Protein AF-V4JQ59-F1 (afdb_monomer_lite)

Foldseek 3Di:
DCPPPVDDPVVVVVVLVVCVVVVQWPFDPPDPPPTDIHRVVVVVVVCVVVPPDDD

Sequence (55 aa):
MADGLNTSFPTASGALEKLAELGIVRETTGKQRGRIYAYSDYLALLDRGTEPLPA

pLDDT: mean 85.03, std 9.6, range [51.34, 94.88]

Radius of gyration: 14.38 Å; chains: 1; bounding box: 32×29×36 Å

Structure (mmCIF, N/CA/C/O backbone):
data_AF-V4JQ59-F1
#
_entry.id   AF-V4JQ59-F1
#
loop_
_atom_site.group_PDB
_atom_site.id
_atom_site.type_symbol
_atom_site.label_atom_id
_atom_site.label_alt_id
_atom_site.label_comp_id
_atom_site.label_asym_id
_atom_site.label_entity_id
_atom_site.label_seq_id
_atom_site.pdbx_PDB_ins_code
_atom_site.Cartn_x
_atom_site.Cartn_y
_atom_site.Cartn_z
_atom_site.occupancy
_atom_site.B_iso_or_equiv
_atom_site.auth_seq_id
_atom_site.auth_comp_id
_atom_site.auth_asym_id
_atom_site.auth_atom_id
_atom_site.pdbx_PDB_model_num
ATOM 1 N N . MET A 1 1 ? 14.577 -3.141 0.155 1.00 51.34 1 MET A N 1
ATOM 2 C CA . MET A 1 1 ? 13.710 -4.094 -0.564 1.00 51.34 1 MET A CA 1
ATOM 3 C C . MET A 1 1 ? 13.349 -3.515 -1.926 1.00 51.34 1 MET A C 1
ATOM 5 O O . MET A 1 1 ? 12.297 -2.910 -2.081 1.00 51.34 1 MET A O 1
ATOM 9 N N . ALA A 1 2 ? 14.270 -3.660 -2.880 1.00 56.34 2 ALA A N 1
ATOM 10 C CA . ALA A 1 2 ? 14.065 -3.459 -4.321 1.00 56.34 2 ALA A CA 1
ATOM 11 C C . ALA A 1 2 ? 14.750 -4.595 -5.117 1.00 56.34 2 ALA A C 1
ATOM 13 O O . ALA A 1 2 ? 15.008 -4.472 -6.305 1.00 56.34 2 ALA A O 1
ATOM 14 N N . ASP A 1 3 ? 15.070 -5.701 -4.440 1.00 60.31 3 ASP A N 1
ATOM 15 C CA . ASP A 1 3 ? 15.973 -6.735 -4.954 1.00 60.31 3 ASP A CA 1
ATOM 16 C C . ASP A 1 3 ? 15.230 -7.865 -5.690 1.00 60.31 3 ASP A C 1
ATOM 18 O O . ASP A 1 3 ? 15.844 -8.637 -6.414 1.00 60.31 3 ASP A O 1
ATOM 22 N N . GLY A 1 4 ? 13.901 -7.964 -5.530 1.00 67.31 4 GLY A N 1
ATOM 23 C CA . GLY A 1 4 ? 13.077 -9.025 -6.137 1.00 67.31 4 GLY A CA 1
ATOM 24 C C . GLY A 1 4 ? 12.421 -8.658 -7.473 1.00 67.31 4 GLY A C 1
ATOM 25 O O . GLY A 1 4 ? 11.955 -9.530 -8.198 1.00 67.31 4 GLY A O 1
ATOM 26 N N . LEU A 1 5 ? 12.381 -7.371 -7.811 1.00 67.25 5 LEU A N 1
ATOM 27 C CA . LEU A 1 5 ? 11.828 -6.840 -9.053 1.00 67.25 5 LEU A CA 1
ATOM 28 C C . LEU A 1 5 ? 12.877 -5.860 -9.555 1.00 67.25 5 LEU A C 1
ATOM 30 O O . LEU A 1 5 ? 13.087 -4.859 -8.883 1.00 67.25 5 LEU A O 1
ATOM 34 N N . ASN A 1 6 ? 13.561 -6.162 -10.661 1.00 83.38 6 ASN A N 1
ATOM 35 C CA . ASN A 1 6 ? 14.659 -5.369 -11.232 1.00 83.38 6 ASN A CA 1
ATOM 36 C C . ASN A 1 6 ? 14.217 -3.923 -11.569 1.00 83.38 6 ASN A C 1
ATOM 38 O O . ASN A 1 6 ? 13.935 -3.585 -12.717 1.00 83.38 6 ASN A O 1
ATOM 42 N N . THR A 1 7 ? 14.061 -3.085 -10.547 1.00 85.31 7 THR A N 1
ATOM 43 C CA . THR A 1 7 ? 13.378 -1.793 -10.581 1.00 85.31 7 THR A CA 1
ATOM 44 C C . THR A 1 7 ? 13.977 -0.872 -9.526 1.00 85.31 7 THR A C 1
ATOM 46 O O . THR A 1 7 ? 14.490 -1.307 -8.497 1.00 85.31 7 THR A O 1
ATOM 49 N N . SER A 1 8 ? 13.915 0.434 -9.780 1.00 88.81 8 SER A N 1
ATOM 50 C CA . SER A 1 8 ? 14.462 1.429 -8.862 1.00 88.81 8 SER A CA 1
ATOM 51 C C . SER A 1 8 ? 13.502 1.738 -7.706 1.00 88.81 8 SER A C 1
ATOM 53 O O . SER A 1 8 ? 12.279 1.680 -7.854 1.00 88.81 8 SER A O 1
ATOM 55 N N . PHE A 1 9 ? 14.050 2.149 -6.561 1.00 86.38 9 PHE A N 1
ATOM 56 C CA . PHE A 1 9 ? 13.262 2.612 -5.416 1.00 86.38 9 PHE A CA 1
ATOM 57 C C . PHE A 1 9 ? 12.224 3.706 -5.758 1.00 86.38 9 PHE A C 1
ATOM 59 O O . PHE A 1 9 ? 11.072 3.553 -5.343 1.00 86.38 9 PHE A O 1
ATOM 66 N N . PRO A 1 10 ? 12.551 4.787 -6.505 1.00 89.56 10 PRO A N 1
ATOM 67 C CA . PRO A 1 10 ? 11.552 5.798 -6.855 1.00 89.56 10 PRO A CA 1
ATOM 68 C C . PRO A 1 10 ? 10.464 5.258 -7.793 1.00 89.56 10 PRO A C 1
ATOM 70 O O . PRO A 1 10 ? 9.303 5.626 -7.636 1.00 89.56 10 PRO A O 1
ATOM 73 N N . THR A 1 11 ? 10.797 4.340 -8.708 1.00 91.31 11 THR A N 1
ATOM 74 C CA . THR A 1 11 ? 9.798 3.677 -9.563 1.00 91.31 11 THR A CA 1
ATOM 75 C C . THR A 1 11 ? 8.829 2.836 -8.732 1.00 91.31 11 THR A C 1
ATOM 77 O O . THR A 1 11 ? 7.616 2.990 -8.866 1.00 91.31 11 THR A O 1
ATOM 80 N N . ALA A 1 12 ? 9.349 1.987 -7.840 1.00 90.56 12 ALA A N 1
ATOM 81 C CA . ALA A 1 12 ? 8.527 1.160 -6.958 1.00 90.56 12 ALA A CA 1
ATOM 82 C C . ALA A 1 12 ? 7.656 2.011 -6.022 1.00 90.56 12 ALA A C 1
ATOM 84 O O . ALA A 1 12 ? 6.477 1.721 -5.838 1.00 90.56 12 ALA A O 1
ATOM 85 N N . SER A 1 13 ? 8.216 3.092 -5.472 1.00 89.94 13 SER A N 1
ATOM 86 C CA . SER A 1 13 ? 7.489 3.991 -4.570 1.00 89.94 13 SER A CA 1
ATOM 87 C C . SER A 1 13 ? 6.326 4.684 -5.278 1.00 89.94 13 SER A C 1
ATOM 89 O O . SER A 1 13 ? 5.211 4.648 -4.769 1.00 89.94 13 SER A O 1
ATOM 91 N N . GLY A 1 14 ? 6.549 5.240 -6.475 1.00 92.56 14 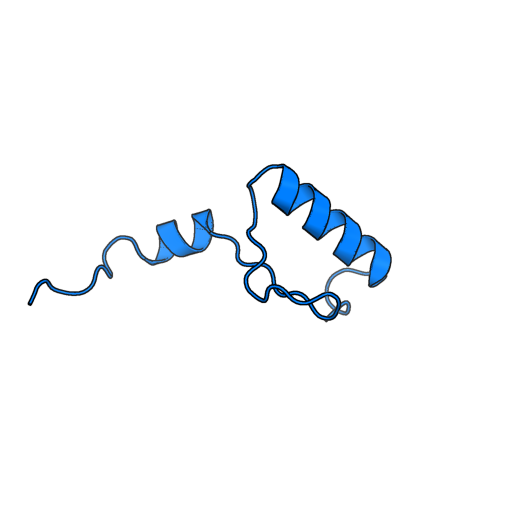GLY A N 1
ATOM 92 C CA . GLY A 1 14 ? 5.477 5.877 -7.246 1.00 92.56 14 GLY A CA 1
ATOM 93 C C . GLY A 1 14 ? 4.407 4.886 -7.719 1.00 92.56 14 GLY A C 1
ATOM 94 O O . GLY A 1 14 ? 3.233 5.236 -7.809 1.00 92.56 14 GLY A O 1
ATOM 95 N N . ALA A 1 15 ? 4.779 3.632 -7.992 1.00 92.75 15 ALA A N 1
ATOM 96 C CA . ALA A 1 15 ? 3.806 2.582 -8.284 1.00 92.75 15 ALA A CA 1
ATOM 97 C C . ALA A 1 15 ? 2.932 2.259 -7.059 1.00 92.75 15 ALA A C 1
ATOM 99 O O . ALA A 1 15 ? 1.714 2.177 -7.189 1.00 92.75 15 ALA A O 1
ATOM 100 N N . LEU A 1 16 ? 3.534 2.127 -5.872 1.00 92.69 16 LEU A N 1
ATOM 101 C CA . LEU A 1 16 ? 2.808 1.888 -4.620 1.00 92.69 16 LEU A CA 1
ATOM 102 C C . LEU A 1 16 ? 1.876 3.049 -4.252 1.00 92.69 16 LEU A C 1
ATOM 104 O O . LEU A 1 16 ? 0.765 2.798 -3.796 1.00 92.69 16 LEU A O 1
ATOM 108 N N . GLU A 1 17 ? 2.283 4.298 -4.496 1.00 93.06 17 GLU A N 1
ATOM 109 C CA . GLU A 1 17 ? 1.414 5.469 -4.312 1.00 93.06 17 GLU A CA 1
ATOM 110 C C . GLU A 1 17 ? 0.176 5.397 -5.214 1.00 93.06 17 GLU A C 1
ATOM 112 O O . GLU A 1 17 ? -0.942 5.509 -4.718 1.00 93.06 17 GLU A O 1
ATOM 117 N N . LYS A 1 18 ? 0.343 5.089 -6.507 1.00 94.88 18 LYS A N 1
ATOM 118 C CA . LYS A 1 18 ? -0.790 4.909 -7.434 1.00 94.88 18 LYS A CA 1
ATOM 119 C C . LYS A 1 18 ? -1.712 3.765 -7.022 1.00 94.88 18 LYS A C 1
ATOM 121 O O . LYS A 1 18 ? -2.929 3.887 -7.107 1.00 94.88 18 LYS A O 1
ATOM 126 N N . LEU A 1 19 ? -1.151 2.641 -6.579 1.00 93.75 19 LEU A N 1
ATOM 127 C CA . LEU A 1 19 ? -1.950 1.520 -6.078 1.00 93.75 19 LEU A CA 1
ATOM 128 C C . LEU A 1 19 ? -2.737 1.905 -4.818 1.00 93.75 19 LEU A C 1
ATOM 130 O O . LEU A 1 19 ? -3.848 1.413 -4.627 1.00 93.75 19 LEU A O 1
ATOM 134 N N . ALA A 1 20 ? -2.186 2.785 -3.979 1.00 92.81 20 ALA A N 1
ATOM 135 C CA . ALA A 1 20 ? -2.884 3.308 -2.812 1.00 92.81 20 ALA A CA 1
ATOM 136 C C . ALA A 1 20 ? -4.008 4.281 -3.191 1.00 92.81 20 ALA A C 1
ATOM 138 O O . ALA A 1 20 ? -5.100 4.189 -2.637 1.00 92.81 20 ALA A O 1
ATOM 139 N N . GLU A 1 21 ? -3.783 5.160 -4.172 1.00 93.44 21 GLU A N 1
ATOM 140 C CA . GLU A 1 21 ? -4.819 6.045 -4.730 1.00 93.44 21 GLU A CA 1
ATOM 141 C C . GLU A 1 21 ? -5.987 5.257 -5.336 1.00 93.44 21 GLU A C 1
ATOM 143 O O . GLU A 1 21 ? -7.145 5.639 -5.181 1.00 93.44 21 GLU A O 1
ATOM 148 N N . LEU A 1 22 ? -5.693 4.125 -5.980 1.00 94.38 22 LEU A N 1
ATOM 149 C CA . LEU A 1 22 ? -6.698 3.202 -6.511 1.00 94.38 22 LEU A CA 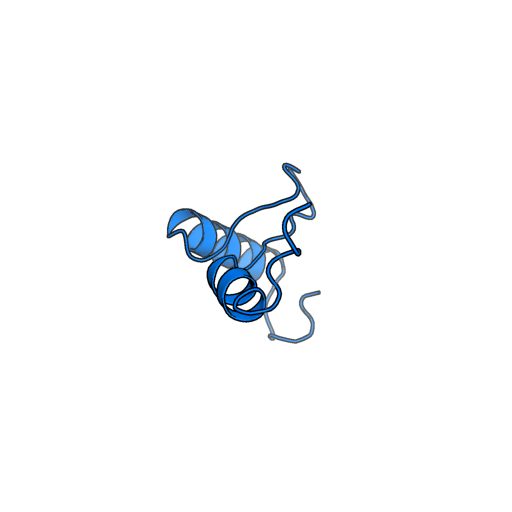1
ATOM 150 C C . LEU A 1 22 ? -7.393 2.360 -5.425 1.00 94.38 22 LEU A C 1
ATOM 152 O O . LEU A 1 22 ? -8.306 1.603 -5.744 1.00 94.38 22 LEU A O 1
ATOM 156 N N . GLY A 1 23 ? -6.970 2.461 -4.161 1.00 90.25 23 GLY A N 1
ATOM 157 C CA . GLY A 1 23 ? -7.541 1.715 -3.038 1.00 90.25 23 GLY A CA 1
ATOM 158 C C . GLY A 1 23 ? -7.132 0.241 -2.962 1.00 90.25 23 GLY A C 1
ATOM 159 O O . GLY A 1 23 ? -7.697 -0.497 -2.164 1.00 90.25 23 GLY A O 1
ATOM 160 N N . ILE A 1 24 ? -6.151 -0.198 -3.758 1.00 91.75 24 ILE A N 1
ATOM 161 C CA . ILE A 1 24 ? -5.690 -1.598 -3.799 1.00 91.75 24 ILE A CA 1
ATOM 162 C C . ILE A 1 24 ? -4.795 -1.908 -2.593 1.00 91.75 24 ILE A C 1
ATOM 164 O O . ILE A 1 24 ? -4.849 -2.992 -2.020 1.00 91.75 24 ILE A O 1
ATOM 168 N N . VAL A 1 25 ? -3.954 -0.955 -2.192 1.00 94.06 25 VAL A N 1
ATOM 169 C CA . VAL A 1 25 ? -3.098 -1.065 -1.002 1.00 94.06 25 VAL A CA 1
ATOM 170 C C . VAL A 1 25 ? -3.320 0.127 -0.081 1.00 94.06 25 VAL A C 1
ATOM 172 O O . VAL A 1 25 ? -3.808 1.170 -0.500 1.00 94.06 25 VAL A O 1
ATOM 175 N N . ARG A 1 26 ? -2.931 0.001 1.185 1.00 92.50 26 ARG A N 1
ATOM 176 C CA . ARG A 1 26 ? -3.040 1.071 2.177 1.00 92.50 26 ARG A CA 1
ATOM 177 C C . ARG A 1 26 ? -1.690 1.373 2.800 1.00 92.50 26 ARG A C 1
ATOM 179 O O . ARG A 1 26 ? -1.011 0.471 3.276 1.00 92.50 26 ARG A O 1
ATOM 186 N N . GLU A 1 27 ? -1.322 2.645 2.849 1.00 93.50 27 GLU A N 1
ATOM 187 C CA . GLU A 1 27 ? -0.167 3.108 3.620 1.00 93.50 27 GLU A CA 1
ATOM 188 C C . GLU A 1 27 ? -0.473 3.012 5.127 1.00 93.50 27 GLU A C 1
ATOM 190 O O . GLU A 1 27 ? -1.551 3.417 5.570 1.00 93.50 27 GLU A O 1
ATOM 195 N N . THR A 1 28 ? 0.438 2.425 5.909 1.00 90.88 28 THR A N 1
ATOM 196 C CA . THR A 1 28 ? 0.196 2.117 7.333 1.00 90.88 28 THR A CA 1
ATOM 197 C C . THR A 1 28 ? 1.065 2.897 8.313 1.00 90.88 28 THR A C 1
ATOM 199 O O . THR A 1 28 ? 0.814 2.848 9.515 1.00 90.88 28 THR A O 1
ATOM 202 N N . THR A 1 29 ? 2.094 3.605 7.849 1.00 88.00 29 THR A N 1
ATOM 203 C CA . THR A 1 29 ? 3.114 4.206 8.722 1.00 88.00 29 THR A CA 1
ATOM 204 C C . THR A 1 29 ? 2.925 5.697 8.966 1.00 88.00 29 THR A C 1
ATOM 206 O O . THR A 1 29 ? 3.465 6.209 9.946 1.00 88.00 29 THR A O 1
ATOM 209 N N . GLY A 1 30 ? 2.233 6.415 8.077 1.00 84.50 30 GLY A N 1
ATOM 210 C CA . GLY A 1 30 ? 2.082 7.870 8.108 1.00 84.50 30 GLY A CA 1
ATOM 211 C C . GLY A 1 30 ? 3.382 8.654 7.884 1.00 84.50 30 GLY A C 1
ATOM 212 O O . GLY A 1 30 ? 3.418 9.866 8.095 1.00 84.50 30 GLY A O 1
ATOM 213 N N . LYS A 1 31 ? 4.483 7.996 7.494 1.00 86.94 31 LYS A N 1
ATOM 214 C CA . LYS A 1 31 ? 5.807 8.628 7.376 1.00 86.94 31 LYS A CA 1
ATOM 215 C C . LYS A 1 31 ? 6.013 9.296 6.015 1.00 86.94 31 LYS A C 1
ATOM 217 O O . LYS A 1 31 ? 5.466 8.890 4.993 1.00 86.94 31 LYS A O 1
ATOM 222 N N . GLN A 1 32 ? 6.898 10.294 5.967 1.00 79.25 32 GLN A N 1
ATOM 223 C CA . GLN A 1 32 ? 7.327 10.907 4.700 1.00 79.25 32 GLN A CA 1
ATOM 224 C C . GLN A 1 32 ? 8.292 10.023 3.893 1.00 79.25 32 GLN A C 1
ATOM 226 O O . GLN A 1 32 ? 8.328 10.111 2.671 1.00 79.25 32 GLN A O 1
ATOM 231 N N . ARG A 1 33 ? 9.082 9.172 4.559 1.00 81.56 33 ARG A N 1
ATOM 232 C CA . ARG A 1 33 ? 10.070 8.274 3.938 1.00 81.56 33 ARG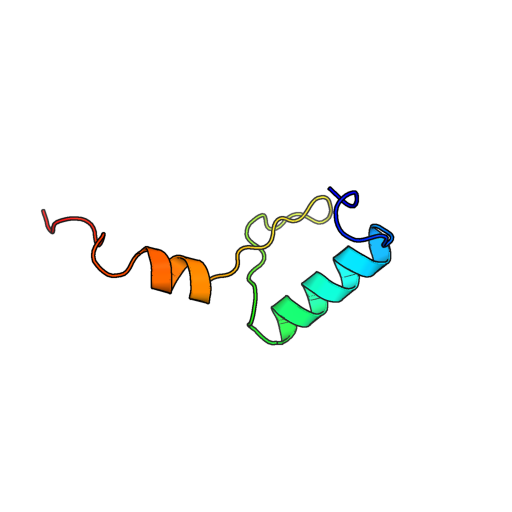 A CA 1
ATOM 233 C C . ARG A 1 33 ? 10.013 6.898 4.584 1.00 81.56 33 ARG A C 1
ATOM 235 O O . ARG A 1 33 ? 9.699 6.789 5.766 1.00 81.56 33 ARG A O 1
ATOM 242 N N . GLY A 1 34 ? 10.354 5.866 3.812 1.00 82.31 34 GLY A N 1
ATOM 243 C CA . GLY A 1 34 ? 10.307 4.480 4.287 1.00 82.31 34 GLY A CA 1
ATOM 244 C C . GLY A 1 34 ? 8.886 4.022 4.624 1.00 82.31 34 GLY A C 1
ATOM 245 O O . GLY A 1 34 ? 8.694 3.320 5.612 1.00 82.31 34 GLY A O 1
ATOM 246 N N . ARG A 1 35 ? 7.901 4.475 3.836 1.00 89.81 35 ARG A N 1
ATOM 247 C CA . ARG A 1 35 ? 6.497 4.081 3.979 1.00 89.81 35 ARG A CA 1
ATOM 248 C C . ARG A 1 35 ? 6.342 2.577 3.789 1.00 89.81 35 ARG A C 1
ATOM 250 O O . ARG A 1 35 ? 7.007 1.989 2.935 1.00 89.81 35 ARG A O 1
ATOM 257 N N . ILE A 1 36 ? 5.438 1.985 4.559 1.00 91.25 36 ILE A N 1
ATOM 258 C CA . ILE A 1 36 ? 5.034 0.585 4.423 1.00 91.25 36 ILE A CA 1
ATOM 259 C C . ILE A 1 36 ? 3.589 0.568 3.937 1.00 91.25 36 ILE A C 1
ATOM 261 O O . ILE A 1 36 ? 2.753 1.337 4.414 1.00 91.25 36 ILE A O 1
ATOM 265 N N . TYR A 1 37 ? 3.320 -0.308 2.973 1.00 92.38 37 TYR A N 1
ATOM 266 C CA . TYR A 1 37 ? 2.007 -0.495 2.373 1.00 92.38 37 TYR A CA 1
ATOM 267 C C . TYR A 1 37 ? 1.502 -1.900 2.702 1.00 92.38 37 TYR A C 1
ATOM 269 O O . TYR A 1 37 ? 2.243 -2.873 2.570 1.00 92.38 37 TYR A O 1
ATOM 277 N N . ALA A 1 38 ? 0.249 -2.001 3.131 1.00 92.19 38 ALA A N 1
ATOM 278 C CA . ALA A 1 38 ? -0.448 -3.252 3.388 1.00 92.19 38 ALA A CA 1
ATOM 279 C C . ALA A 1 38 ? -1.453 -3.533 2.269 1.00 92.19 38 ALA A C 1
ATOM 281 O O . ALA A 1 38 ? -2.195 -2.641 1.858 1.00 92.19 38 ALA A O 1
ATOM 282 N N . TYR A 1 39 ? -1.513 -4.781 1.803 1.00 93.25 39 TYR A N 1
ATOM 283 C CA . TYR A 1 39 ? -2.557 -5.214 0.879 1.00 93.25 39 TYR A CA 1
ATOM 284 C C . TYR A 1 39 ? -3.788 -5.665 1.674 1.00 93.25 39 TYR A C 1
ATOM 286 O O . TYR A 1 39 ? -3.887 -6.820 2.088 1.00 93.25 39 TYR A O 1
ATOM 294 N N . SER A 1 40 ? -4.697 -4.725 1.936 1.00 84.00 40 SER A N 1
ATOM 295 C CA . SER A 1 40 ? -5.830 -4.931 2.842 1.00 84.00 40 SER A CA 1
ATOM 296 C C . SER A 1 40 ? -6.764 -6.061 2.407 1.00 84.00 40 SER A C 1
ATOM 298 O O . SER A 1 40 ? -7.161 -6.843 3.264 1.00 84.00 40 SER A O 1
ATOM 300 N N . ASP A 1 41 ? -7.046 -6.216 1.111 1.00 86.12 41 ASP A N 1
ATOM 301 C CA . ASP A 1 41 ? -7.934 -7.287 0.628 1.00 86.12 41 ASP A CA 1
ATOM 302 C C . ASP A 1 41 ? -7.352 -8.678 0.871 1.00 86.12 41 ASP A C 1
ATOM 304 O O . ASP A 1 41 ? -8.068 -9.610 1.238 1.00 86.12 41 ASP A O 1
ATOM 308 N N . TYR A 1 42 ? -6.036 -8.820 0.698 1.00 87.81 42 TYR A N 1
ATOM 309 C CA . TYR A 1 42 ? -5.358 -10.079 0.973 1.00 87.81 42 TYR A CA 1
ATOM 310 C C . TYR A 1 42 ? -5.342 -10.388 2.469 1.00 87.81 42 TYR A C 1
ATOM 312 O O . TYR A 1 42 ? -5.606 -11.521 2.863 1.00 87.81 42 TYR A O 1
ATOM 320 N N . LEU A 1 43 ? -5.088 -9.383 3.311 1.00 86.19 43 LEU A N 1
ATOM 321 C CA . LEU A 1 43 ? -5.156 -9.560 4.761 1.00 86.19 43 LEU A CA 1
ATOM 322 C C . LEU A 1 43 ? -6.575 -9.925 5.215 1.00 86.19 43 LEU A C 1
ATOM 324 O O . LEU A 1 43 ? -6.722 -10.842 6.008 1.00 86.19 43 LEU A O 1
ATOM 328 N N . ALA A 1 44 ? -7.612 -9.294 4.660 1.00 85.69 44 ALA A N 1
ATOM 329 C CA . ALA A 1 44 ? -9.006 -9.629 4.953 1.00 85.69 44 ALA A CA 1
ATOM 330 C C . ALA A 1 44 ? -9.405 -11.024 4.443 1.00 85.69 44 ALA A C 1
ATOM 332 O O . ALA A 1 44 ? -10.255 -11.689 5.028 1.00 85.69 44 ALA A O 1
ATOM 333 N N . LEU A 1 45 ? -8.816 -11.490 3.337 1.00 88.12 45 LEU A N 1
ATOM 334 C CA . LEU A 1 45 ? -8.972 -12.874 2.894 1.00 88.12 45 LEU A CA 1
ATOM 335 C C . LEU A 1 45 ? -8.305 -13.849 3.865 1.00 88.12 45 LEU A C 1
ATOM 337 O O . LEU A 1 45 ? -8.897 -14.881 4.160 1.00 88.12 45 LEU A O 1
ATOM 341 N N . LEU A 1 46 ? -7.101 -13.530 4.336 1.00 85.81 46 LEU A N 1
ATOM 342 C CA . LEU A 1 46 ? -6.362 -14.372 5.272 1.00 85.81 46 LEU A CA 1
ATOM 343 C C . LEU A 1 46 ? -7.035 -14.432 6.649 1.00 85.81 46 LEU A C 1
ATOM 345 O O . LEU A 1 46 ? -6.975 -15.471 7.294 1.00 85.81 46 LEU A O 1
ATOM 349 N N . ASP A 1 47 ? -7.676 -13.340 7.067 1.00 83.50 47 ASP A N 1
ATOM 350 C CA . ASP A 1 47 ? -8.348 -13.228 8.365 1.00 83.50 47 ASP A CA 1
ATOM 351 C C . ASP A 1 47 ? -9.708 -13.953 8.415 1.00 83.50 47 ASP A C 1
ATOM 353 O O . ASP A 1 47 ? -10.248 -14.215 9.490 1.00 83.50 47 ASP A O 1
ATOM 357 N N . ARG A 1 48 ? -10.276 -14.315 7.253 1.00 85.06 48 ARG A N 1
ATOM 358 C CA . ARG A 1 48 ? -11.548 -15.048 7.187 1.00 85.06 48 ARG A CA 1
ATOM 359 C C . ARG A 1 48 ? -11.418 -16.424 7.839 1.00 85.06 48 ARG A C 1
ATOM 361 O O . ARG A 1 48 ? -10.689 -17.283 7.346 1.00 85.06 48 ARG A O 1
ATOM 368 N N . GLY A 1 49 ? -12.196 -16.660 8.891 1.00 78.94 49 GLY A N 1
ATOM 369 C CA . GLY A 1 49 ? -12.158 -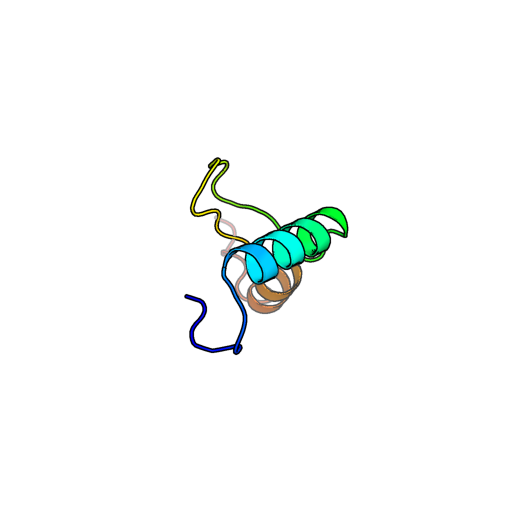17.889 9.683 1.00 78.94 49 GLY A CA 1
ATOM 370 C C . GLY A 1 49 ? -11.121 -17.885 10.811 1.00 78.94 49 GLY A C 1
ATOM 371 O O . GLY A 1 49 ? -11.020 -18.882 11.528 1.00 78.94 49 GLY A O 1
ATOM 372 N N . THR A 1 50 ? -10.364 -16.794 10.984 1.00 79.56 50 THR A N 1
ATOM 373 C CA . THR A 1 50 ? -9.500 -16.551 12.151 1.00 79.56 50 THR A CA 1
ATOM 374 C C . THR A 1 50 ? -9.991 -15.385 13.000 1.00 79.56 50 THR A C 1
ATOM 376 O O . THR A 1 50 ? -9.224 -14.846 13.800 1.00 79.56 50 THR A O 1
ATOM 379 N N . GLU A 1 51 ? -11.263 -15.001 12.852 1.00 81.50 51 GLU A N 1
ATOM 380 C CA . GLU A 1 51 ? -11.829 -13.898 13.611 1.00 81.50 51 GLU A CA 1
ATOM 381 C C . GLU A 1 51 ? -11.676 -14.174 15.118 1.00 81.50 51 GLU A C 1
ATOM 383 O O . GLU A 1 51 ? -11.956 -15.288 15.581 1.00 81.50 51 GLU A O 1
ATOM 388 N N . PRO A 1 52 ? -11.210 -13.186 15.904 1.00 76.12 52 PRO A N 1
ATOM 389 C CA . PRO A 1 52 ? -11.019 -13.372 17.331 1.00 76.12 52 PRO A CA 1
ATOM 390 C C . PRO A 1 52 ? -12.329 -13.812 17.981 1.00 76.12 52 PRO A C 1
ATOM 392 O O . PRO A 1 52 ? -13.390 -13.236 17.726 1.00 76.12 52 PRO A O 1
ATOM 395 N N . LEU A 1 53 ? -12.241 -14.842 18.827 1.00 76.75 53 LEU A N 1
ATOM 396 C CA . LEU A 1 53 ? -13.394 -15.341 19.565 1.00 76.75 53 LEU A CA 1
ATOM 397 C C . LEU A 1 53 ? -14.005 -14.181 20.369 1.00 76.75 53 LEU A C 1
ATOM 399 O O . LEU A 1 53 ? -13.263 -13.490 21.077 1.00 76.75 53 LEU A O 1
ATOM 403 N N . PRO A 1 54 ? -15.325 -13.944 20.257 1.00 76.31 54 PRO A N 1
ATOM 404 C CA . PRO A 1 54 ? -15.986 -12.946 21.081 1.00 76.31 54 PRO A CA 1
ATOM 405 C C . PRO A 1 54 ? -15.781 -13.298 22.561 1.00 76.31 54 PRO A C 1
ATOM 407 O O . PRO A 1 54 ? -15.813 -14.475 22.928 1.00 76.31 54 PRO A O 1
ATOM 410 N N . ALA A 1 55 ? -15.513 -12.269 23.369 1.00 72.44 55 ALA A N 1
ATOM 411 C CA . ALA A 1 55 ? -15.296 -12.389 24.810 1.00 72.44 55 ALA A CA 1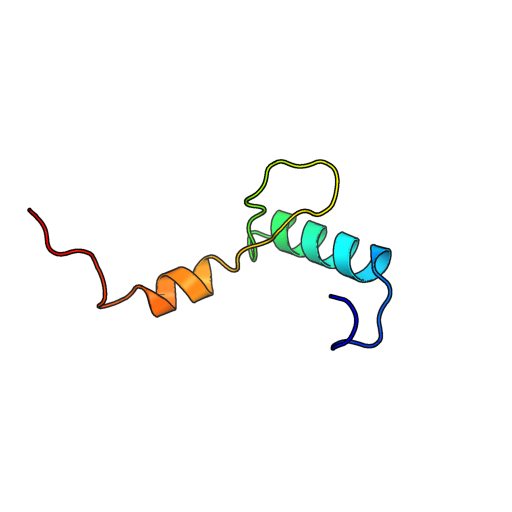
ATOM 412 C C . ALA A 1 55 ? -16.562 -12.827 25.559 1.00 72.44 55 ALA A C 1
ATOM 414 O O . ALA A 1 55 ? -17.671 -12.427 25.131 1.00 72.44 55 ALA A O 1
#

Secondary structure (DSSP, 8-state):
--TTTT--HHHHHHHHHHHHHTTSSEE-S--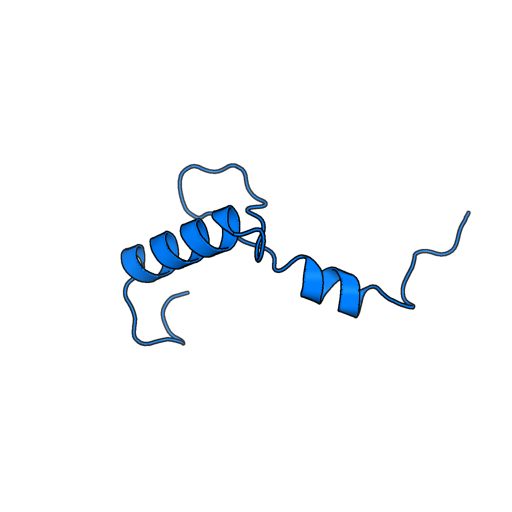SSS--EE-HHHHHHHHTT-PPPP-